Protein AF-A0A5S3TZ46-F1 (afdb_monomer)

Mean predicted aligned error: 7.63 Å

Solvent-accessible surface area (backbone atoms only — not comparable to full-atom values): 4209 Å² total; per-residue (Å²): 115,78,64,82,82,40,50,76,65,53,50,75,78,44,61,97,62,48,56,83,34,82,44,74,47,75,48,74,38,53,59,46,24,38,40,38,31,32,44,73,87,39,78,80,46,76,47,83,41,91,41,36,50,48,61,55,53,52,48,51,46,60,54,59,50,50,60,56,77,76,106

Secondary structure (DSSP, 8-state):
-TTTTTHHHHHTTS-TTTTTSEEEEEEE-SSEEEEEEEETTEEEEEEEEE--HHHHHHHHHHHHTHHHHT-

Radius of gyration: 17.62 Å; Cα contacts (8 Å, |Δi|>4): 84; chains: 1; bounding box: 41×26×46 Å

Structure (mmCIF, N/CA/C/O backbone):
data_AF-A0A5S3TZ46-F1
#
_entry.id   AF-A0A5S3TZ46-F1
#
loop_
_atom_site.group_PDB
_atom_site.id
_atom_site.type_symbol
_atom_site.label_atom_id
_atom_site.label_alt_id
_atom_site.label_comp_id
_atom_site.label_asym_id
_atom_site.label_entity_id
_atom_site.label_seq_id
_atom_site.pdbx_PDB_ins_code
_atom_site.Cartn_x
_atom_site.Cartn_y
_atom_site.Cartn_z
_atom_site.occupancy
_atom_site.B_iso_or_equiv
_atom_site.auth_seq_id
_atom_site.auth_comp_id
_atom_site.auth_asym_id
_atom_site.auth_atom_id
_atom_site.pdbx_PDB_model_num
ATOM 1 N N . TYR A 1 1 ? 1.188 13.503 2.333 1.00 49.41 1 TYR A N 1
ATOM 2 C CA . TYR A 1 1 ? 1.039 12.245 1.578 1.00 49.41 1 TYR A CA 1
ATOM 3 C C . TYR A 1 1 ? -0.362 12.195 0.989 1.00 49.41 1 TYR A C 1
ATOM 5 O O . TYR A 1 1 ? -1.290 12.594 1.677 1.00 49.41 1 TYR A O 1
ATOM 13 N N . ALA A 1 2 ? -0.532 11.763 -0.264 1.00 54.34 2 ALA A N 1
ATOM 14 C CA . ALA A 1 2 ? -1.847 11.735 -0.926 1.00 54.34 2 ALA A CA 1
ATOM 15 C C . ALA A 1 2 ? -2.865 10.809 -0.220 1.00 54.34 2 ALA A C 1
ATOM 17 O O . ALA A 1 2 ? -4.071 11.047 -0.265 1.00 54.34 2 ALA A O 1
ATOM 18 N N . LEU A 1 3 ? -2.367 9.795 0.494 1.00 60.12 3 LEU A N 1
ATOM 19 C CA . LEU A 1 3 ? -3.170 8.811 1.219 1.00 60.12 3 LEU A CA 1
ATOM 20 C C . LEU A 1 3 ? -3.967 9.388 2.398 1.00 60.12 3 LEU A C 1
ATOM 22 O O . LEU A 1 3 ? -5.132 9.038 2.561 1.00 60.12 3 LEU A O 1
ATOM 26 N N . SER A 1 4 ? -3.406 10.319 3.176 1.00 55.59 4 SER A N 1
ATOM 27 C CA . SER A 1 4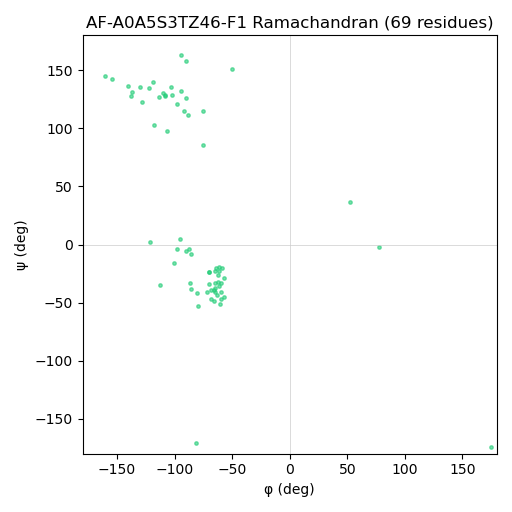 ? -4.082 10.837 4.377 1.00 55.59 4 SER A CA 1
ATOM 28 C C . SER A 1 4 ? -5.298 11.719 4.068 1.00 55.59 4 SER A C 1
ATOM 30 O O . SER A 1 4 ? -6.174 11.856 4.909 1.00 55.59 4 SER A O 1
ATOM 32 N N . GLY A 1 5 ? -5.367 12.320 2.874 1.00 60.06 5 GLY A N 1
ATOM 33 C CA . GLY A 1 5 ? -6.508 13.141 2.441 1.00 60.06 5 GLY A CA 1
ATOM 34 C C . GLY A 1 5 ? -7.610 12.366 1.713 1.00 60.06 5 GLY A C 1
ATOM 35 O O . GLY A 1 5 ? -8.634 12.950 1.379 1.00 60.06 5 GLY A O 1
ATOM 36 N N . SER A 1 6 ? -7.392 11.075 1.445 1.00 68.06 6 SER A N 1
ATOM 37 C CA . SER A 1 6 ? -8.242 10.263 0.560 1.00 68.06 6 SER A CA 1
ATOM 38 C C . SER A 1 6 ? -8.836 9.035 1.257 1.00 68.06 6 SER A C 1
ATOM 40 O O . SER A 1 6 ? -9.519 8.239 0.618 1.00 68.06 6 SER A O 1
ATOM 42 N N . LEU A 1 7 ? -8.571 8.861 2.556 1.00 67.25 7 LEU A N 1
ATOM 43 C CA . LEU A 1 7 ? -8.967 7.679 3.322 1.00 67.25 7 LEU A CA 1
ATOM 44 C C . LEU A 1 7 ? -10.483 7.435 3.267 1.00 67.25 7 LEU A C 1
ATOM 46 O O . LEU A 1 7 ? -10.916 6.324 2.973 1.00 67.25 7 LEU A O 1
ATOM 50 N N . ASP A 1 8 ? -11.271 8.496 3.443 1.00 68.38 8 ASP A N 1
ATOM 51 C CA . ASP A 1 8 ? -12.736 8.444 3.401 1.00 68.38 8 ASP A CA 1
ATOM 52 C C . ASP A 1 8 ? -13.267 7.944 2.051 1.00 68.38 8 ASP A C 1
ATOM 54 O O . ASP A 1 8 ? -14.279 7.248 1.994 1.00 68.38 8 ASP A O 1
ATOM 58 N N . VAL A 1 9 ? -12.562 8.251 0.957 1.00 75.12 9 VAL A N 1
ATOM 59 C CA . VAL A 1 9 ? -12.921 7.789 -0.391 1.00 75.12 9 VAL A CA 1
ATOM 60 C C . VAL A 1 9 ? -12.639 6.297 -0.537 1.00 75.12 9 VAL A C 1
ATOM 62 O O . VAL A 1 9 ? -13.452 5.568 -1.102 1.00 75.12 9 VAL A O 1
ATOM 65 N N . TYR A 1 10 ? -11.515 5.816 -0.004 1.00 74.19 10 TYR A N 1
ATOM 66 C CA . TYR A 1 10 ? -11.178 4.396 -0.062 1.00 74.19 10 TYR A CA 1
ATOM 67 C C . TYR A 1 10 ? -12.083 3.544 0.828 1.00 74.19 10 TYR A C 1
ATOM 69 O O . TYR A 1 10 ? -12.442 2.439 0.427 1.00 74.19 10 TYR A O 1
ATOM 77 N N . CYS A 1 11 ? -12.527 4.068 1.975 1.00 69.62 11 CYS A N 1
ATOM 78 C CA . CYS A 1 11 ? -13.482 3.393 2.855 1.00 69.62 11 CYS A CA 1
ATOM 79 C C . CYS A 1 11 ? -14.801 3.036 2.151 1.00 69.62 11 CYS A C 1
ATOM 81 O O . CYS A 1 11 ? -15.399 2.020 2.489 1.00 69.62 11 CYS A O 1
ATOM 83 N N . LEU A 1 12 ? -15.224 3.793 1.129 1.00 76.12 12 LEU A N 1
ATOM 84 C CA . LEU A 1 12 ? -16.419 3.470 0.330 1.00 76.12 12 LEU A CA 1
ATOM 85 C C . LEU A 1 12 ? -16.288 2.165 -0.469 1.00 76.12 12 LEU A C 1
ATOM 87 O O . LEU 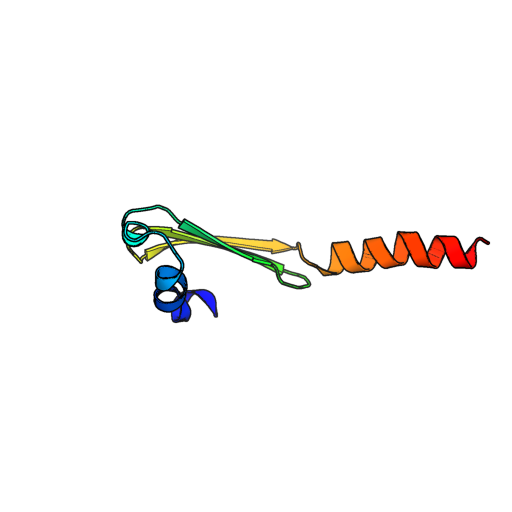A 1 12 ? -17.296 1.574 -0.854 1.00 76.12 12 LEU A O 1
ATOM 91 N N . HIS A 1 13 ? -15.060 1.737 -0.752 1.00 81.94 13 HIS A N 1
ATOM 92 C CA . HIS A 1 13 ? -14.767 0.505 -1.482 1.00 81.94 13 HIS A CA 1
ATOM 93 C C . HIS A 1 13 ? -14.433 -0.670 -0.562 1.00 81.94 13 HIS A C 1
ATOM 95 O O . HIS A 1 13 ? -14.223 -1.784 -1.044 1.00 81.94 13 HIS A O 1
ATOM 101 N N . LEU A 1 14 ? -14.372 -0.433 0.747 1.00 81.00 14 LEU A N 1
ATOM 102 C CA . LEU A 1 14 ? -14.096 -1.456 1.738 1.00 81.00 14 LEU A CA 1
ATOM 103 C C . LEU A 1 14 ? -15.405 -2.026 2.310 1.00 81.00 14 LEU A C 1
ATOM 105 O O . LEU A 1 14 ? -16.475 -1.431 2.155 1.00 81.00 14 LEU A O 1
ATOM 109 N N . PRO A 1 15 ? -15.343 -3.198 2.965 1.00 83.31 15 PRO A N 1
ATOM 110 C CA . PRO A 1 15 ? -16.454 -3.711 3.755 1.00 83.31 15 PRO A CA 1
ATOM 111 C C . PRO A 1 15 ? -16.995 -2.665 4.739 1.00 83.31 15 PRO A C 1
ATOM 113 O O . PRO A 1 15 ? -16.260 -1.804 5.218 1.00 83.31 15 PRO A O 1
ATOM 116 N N . SER A 1 16 ? -18.285 -2.744 5.066 1.00 82.69 16 SER A N 1
ATOM 117 C CA . SER A 1 16 ? -18.955 -1.751 5.921 1.00 82.69 16 SER A CA 1
ATOM 118 C C . SER A 1 16 ? -18.376 -1.642 7.336 1.00 82.69 16 SER A C 1
ATOM 120 O O . SER A 1 16 ? -18.607 -0.646 8.010 1.00 82.69 16 SER A O 1
ATOM 122 N N . ASP A 1 17 ? -17.649 -2.660 7.790 1.00 81.88 17 ASP A N 1
ATOM 123 C CA . ASP A 1 17 ? -16.959 -2.737 9.079 1.00 81.88 17 ASP A CA 1
ATOM 124 C C . ASP A 1 17 ? -15.479 -2.325 9.001 1.00 81.88 17 ASP A C 1
ATOM 126 O O . ASP A 1 17 ? -14.769 -2.387 9.998 1.00 81.88 17 ASP A O 1
ATOM 130 N N . ALA A 1 18 ? -14.991 -1.862 7.846 1.00 76.88 18 ALA A N 1
ATOM 131 C CA . ALA A 1 18 ? -13.573 -1.572 7.639 1.00 76.88 18 ALA A CA 1
ATOM 132 C C . ALA A 1 18 ? -12.997 -0.482 8.549 1.00 76.88 18 ALA A C 1
ATOM 134 O O . ALA A 1 18 ? -11.791 -0.467 8.778 1.00 76.88 18 ALA A O 1
ATOM 135 N N . TYR A 1 19 ? -13.839 0.400 9.089 1.00 74.00 19 TYR A N 1
ATOM 136 C CA . TYR A 1 19 ? -13.418 1.391 10.079 1.00 74.00 19 TYR A CA 1
ATOM 137 C C . TYR A 1 19 ? -12.946 0.744 11.394 1.00 74.00 19 TYR A C 1
ATOM 139 O O . TYR A 1 19 ? -12.004 1.232 12.020 1.00 74.00 19 TYR A O 1
ATOM 147 N N . ASP A 1 20 ? -13.554 -0.384 11.770 1.00 81.62 20 ASP A N 1
ATOM 148 C CA . ASP A 1 20 ? -13.208 -1.154 12.969 1.00 81.62 20 ASP A CA 1
ATOM 149 C C . ASP A 1 20 ? -12.052 -2.140 12.716 1.00 81.62 20 ASP A C 1
ATOM 151 O O . ASP A 1 20 ? -11.520 -2.754 13.646 1.00 81.62 20 ASP A O 1
ATOM 155 N N . LEU A 1 21 ? -11.637 -2.289 11.454 1.00 85.50 21 LEU A N 1
ATOM 156 C CA . LEU A 1 21 ? 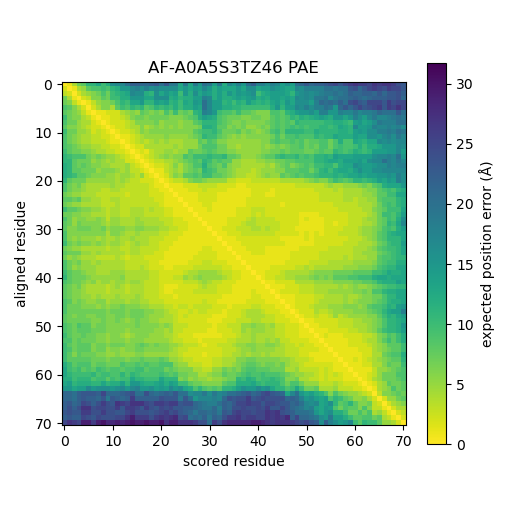-10.527 -3.141 11.054 1.00 85.50 21 LEU A CA 1
ATOM 157 C C . LEU A 1 21 ? -9.200 -2.375 11.066 1.00 85.50 21 LEU A C 1
ATOM 159 O O . LEU A 1 21 ? -9.127 -1.153 10.955 1.00 85.50 21 LEU A O 1
ATOM 163 N N . CYS A 1 22 ? -8.113 -3.135 11.173 1.00 90.19 22 CYS A N 1
ATOM 164 C CA . CYS A 1 22 ? -6.772 -2.632 10.915 1.00 90.19 22 CYS A CA 1
ATOM 165 C C . CYS A 1 22 ? -6.468 -2.818 9.422 1.00 90.19 22 CYS A C 1
ATOM 167 O O . CYS A 1 22 ? -6.361 -3.951 8.948 1.00 90.19 22 CYS A O 1
ATOM 169 N N . VAL A 1 23 ? -6.366 -1.715 8.679 1.00 88.38 23 VAL A N 1
ATOM 170 C CA . VAL A 1 23 ? -6.224 -1.707 7.216 1.00 88.38 23 VAL A CA 1
ATOM 171 C C . VAL A 1 23 ? -4.855 -1.163 6.832 1.00 88.38 23 VAL A C 1
ATOM 173 O O . VAL A 1 23 ? -4.475 -0.066 7.232 1.00 88.38 23 VAL A O 1
ATOM 176 N N . ALA A 1 24 ? -4.117 -1.916 6.019 1.00 91.50 24 ALA A N 1
ATOM 177 C CA . ALA A 1 24 ? -2.866 -1.459 5.428 1.00 91.50 24 ALA A CA 1
ATOM 178 C C . ALA A 1 24 ? -3.102 -0.966 3.996 1.00 91.50 24 ALA A C 1
ATOM 180 O O . ALA A 1 24 ? -3.532 -1.723 3.126 1.00 91.50 24 ALA A O 1
ATOM 181 N N . PHE A 1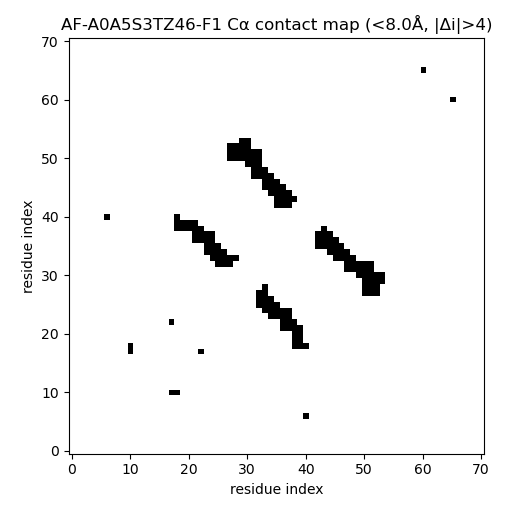 25 ? -2.773 0.295 3.747 1.00 88.62 25 PHE A N 1
ATOM 182 C CA . PHE A 1 25 ? -2.694 0.883 2.419 1.00 88.62 25 PHE A CA 1
ATOM 183 C C . PHE A 1 25 ? -1.280 0.705 1.880 1.00 88.62 25 PHE A C 1
ATOM 185 O O . PHE A 1 25 ? -0.314 1.097 2.535 1.00 88.62 25 PHE A O 1
ATOM 192 N N . VAL A 1 26 ? -1.167 0.125 0.686 1.00 92.06 26 VAL A N 1
ATOM 193 C CA . VAL A 1 26 ? 0.108 -0.080 -0.008 1.00 92.06 26 VAL A CA 1
ATOM 194 C C . VAL A 1 26 ? 0.065 0.699 -1.317 1.00 92.06 26 VAL A C 1
ATOM 196 O O . VAL A 1 26 ? -0.584 0.281 -2.273 1.00 92.06 26 VAL A O 1
ATOM 199 N N . ASP A 1 27 ? 0.730 1.849 -1.343 1.00 90.50 27 ASP A N 1
ATOM 200 C CA . ASP A 1 27 ? 0.923 2.657 -2.546 1.00 90.50 27 ASP A CA 1
ATOM 201 C C . ASP A 1 27 ? 2.241 2.239 -3.202 1.00 90.50 27 ASP A C 1
ATOM 203 O O . ASP A 1 27 ? 3.315 2.367 -2.611 1.00 90.50 27 ASP A O 1
ATOM 207 N N . ILE A 1 28 ? 2.146 1.671 -4.403 1.00 93.81 28 ILE A N 1
ATOM 208 C CA . ILE A 1 28 ? 3.286 1.157 -5.161 1.00 93.81 28 ILE A CA 1
ATOM 209 C C . ILE A 1 28 ? 3.560 2.126 -6.306 1.00 93.81 28 ILE A C 1
ATOM 211 O O . ILE A 1 28 ? 2.927 2.064 -7.361 1.00 93.81 28 ILE A O 1
ATOM 215 N N . GLY A 1 29 ? 4.528 3.013 -6.097 1.00 93.19 29 GLY A N 1
ATOM 216 C CA . GLY A 1 29 ? 5.013 3.919 -7.126 1.00 93.19 29 GLY A CA 1
ATOM 217 C C . GLY A 1 29 ? 6.020 3.266 -8.075 1.00 93.19 29 GLY A C 1
ATOM 218 O O . GLY A 1 29 ? 6.279 2.061 -8.053 1.00 93.19 29 GLY A O 1
ATOM 219 N N . ALA A 1 30 ? 6.636 4.097 -8.915 1.00 95.00 30 ALA A N 1
ATOM 220 C CA . ALA A 1 30 ? 7.708 3.670 -9.813 1.00 95.00 30 ALA A CA 1
ATOM 221 C C . ALA A 1 30 ? 8.990 3.289 -9.044 1.00 95.00 30 ALA A C 1
ATOM 223 O O . ALA A 1 30 ? 9.552 2.220 -9.266 1.00 95.00 30 ALA A O 1
ATOM 224 N N . VAL A 1 31 ? 9.408 4.128 -8.090 1.00 95.19 31 VAL A N 1
ATOM 225 C CA . VAL A 1 31 ? 10.679 3.974 -7.350 1.00 95.19 31 VAL A CA 1
ATOM 226 C C . VAL A 1 31 ? 10.466 3.649 -5.869 1.00 95.19 31 VAL A C 1
ATOM 228 O O . VAL A 1 31 ? 11.270 2.938 -5.265 1.00 95.19 31 VAL A O 1
ATOM 231 N N . LEU A 1 32 ? 9.409 4.205 -5.278 1.00 95.75 32 LEU A N 1
ATOM 232 C CA . LEU A 1 32 ? 9.109 4.101 -3.855 1.00 95.75 32 LEU A CA 1
ATOM 233 C C . LEU A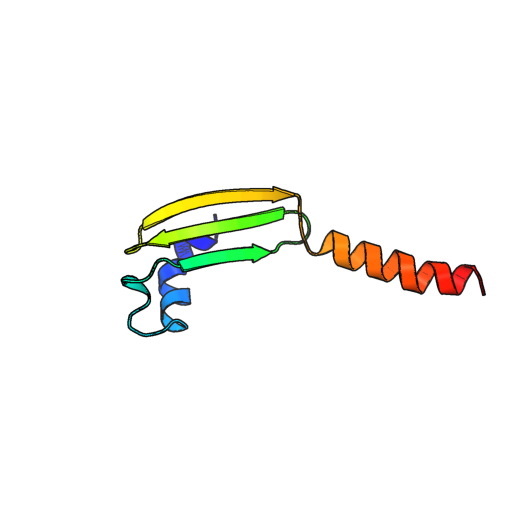 1 32 ? 7.765 3.416 -3.647 1.00 95.75 32 LEU A C 1
ATOM 235 O O . LEU A 1 32 ? 6.791 3.713 -4.341 1.00 95.75 32 LEU A O 1
ATOM 239 N N . MET A 1 33 ? 7.732 2.559 -2.636 1.00 95.06 33 MET A N 1
ATOM 240 C CA . MET A 1 33 ? 6.529 1.964 -2.090 1.00 95.06 33 MET A CA 1
ATOM 241 C C . MET A 1 33 ? 6.290 2.562 -0.708 1.00 95.06 33 MET A C 1
ATOM 243 O O . MET A 1 33 ? 7.198 2.576 0.125 1.00 95.06 33 MET A O 1
ATOM 247 N N . LEU A 1 34 ? 5.065 3.016 -0.464 1.00 93.94 34 LEU A N 1
ATOM 248 C CA . LEU A 1 34 ? 4.609 3.479 0.838 1.00 93.94 34 LEU A CA 1
ATOM 249 C C . LEU A 1 34 ? 3.628 2.469 1.420 1.00 93.94 34 LEU A C 1
ATOM 251 O O . LEU A 1 34 ? 2.623 2.134 0.793 1.00 93.94 34 LEU A O 1
ATOM 255 N N . VAL A 1 35 ? 3.875 2.058 2.658 1.00 93.25 35 VAL A N 1
ATOM 256 C CA . VAL A 1 35 ? 2.892 1.335 3.465 1.00 93.25 35 VAL A CA 1
ATOM 257 C C . VAL A 1 35 ? 2.394 2.256 4.566 1.00 93.25 35 VAL A C 1
ATOM 259 O O . VAL A 1 35 ? 3.197 2.803 5.319 1.00 93.25 35 VAL A O 1
ATOM 262 N N . SER A 1 36 ? 1.078 2.408 4.686 1.00 91.56 36 SER A N 1
ATOM 263 C CA . SER A 1 36 ? 0.434 3.148 5.771 1.00 91.56 36 SER A CA 1
ATOM 264 C C . SER A 1 36 ? -0.649 2.286 6.407 1.00 91.56 36 SER A C 1
ATOM 266 O O . SER A 1 36 ? -1.543 1.804 5.717 1.00 91.56 36 SER A O 1
ATOM 268 N N . VAL A 1 37 ? -0.557 2.052 7.713 1.00 91.25 37 VAL A N 1
ATOM 269 C CA . VAL A 1 37 ? -1.525 1.241 8.460 1.00 91.25 37 VAL A CA 1
ATOM 270 C C . VAL A 1 37 ? -2.444 2.163 9.233 1.00 91.25 37 VAL A C 1
ATOM 272 O O . VAL A 1 37 ? -1.978 3.033 9.972 1.00 91.25 37 VAL A O 1
ATOM 275 N N . VAL A 1 38 ? -3.743 1.946 9.070 1.00 87.38 38 VAL A N 1
ATOM 276 C CA . VAL A 1 38 ? -4.803 2.746 9.668 1.00 87.38 38 VAL A CA 1
ATOM 277 C C . VAL A 1 38 ? -5.709 1.862 10.509 1.00 87.38 38 VAL A C 1
ATOM 279 O O . VAL A 1 38 ? -6.109 0.779 10.085 1.00 87.38 38 VAL A O 1
ATOM 282 N N . GLN A 1 39 ? -6.033 2.340 11.704 1.00 87.44 39 GLN A N 1
ATOM 283 C CA . GLN A 1 39 ? -6.983 1.715 12.613 1.00 87.44 39 GLN A CA 1
ATOM 284 C C . GLN A 1 39 ? -7.866 2.807 13.215 1.00 87.44 39 GLN A C 1
ATOM 286 O O . GLN A 1 39 ? -7.346 3.824 13.669 1.00 87.44 39 GLN A O 1
ATOM 291 N N . ALA A 1 40 ? -9.190 2.619 13.194 1.00 85.88 40 ALA A N 1
ATOM 292 C CA . ALA A 1 40 ? -10.154 3.604 13.698 1.00 85.88 40 ALA A CA 1
ATOM 293 C C . ALA A 1 40 ? -9.958 5.021 13.105 1.00 85.88 40 ALA A C 1
ATOM 295 O O . ALA A 1 40 ? -10.104 6.033 13.787 1.00 85.88 40 ALA A O 1
ATOM 296 N N . GLY A 1 41 ? -9.587 5.101 11.822 1.00 78.19 41 GLY A N 1
ATOM 297 C CA . GLY A 1 41 ? -9.335 6.365 11.118 1.00 78.19 41 GLY A CA 1
ATOM 298 C C . GLY A 1 41 ? -7.992 7.037 11.432 1.00 78.19 41 GLY A C 1
ATOM 299 O O . GLY A 1 41 ? -7.667 8.049 10.813 1.00 78.19 41 GLY A O 1
ATOM 300 N N . GLU A 1 42 ? -7.179 6.476 12.329 1.00 84.06 42 GLU A N 1
ATOM 301 C CA . GLU A 1 42 ? -5.861 7.006 12.672 1.00 84.06 42 GLU A CA 1
ATOM 302 C C . GLU A 1 42 ? -4.743 6.196 12.017 1.00 84.06 42 GLU A C 1
ATOM 304 O O . GLU A 1 42 ? -4.743 4.965 12.033 1.00 84.06 42 GLU A O 1
ATOM 309 N N . THR A 1 43 ? -3.754 6.886 11.444 1.00 87.88 43 THR A N 1
ATOM 310 C CA . THR A 1 43 ? -2.541 6.229 10.943 1.00 87.88 43 THR A CA 1
ATOM 311 C C . THR A 1 43 ? -1.643 5.848 12.115 1.00 87.88 43 THR A C 1
ATOM 313 O O . THR A 1 43 ? -1.104 6.720 12.792 1.00 87.88 43 THR A O 1
ATOM 316 N N . ILE A 1 44 ? -1.448 4.549 12.322 1.00 93.12 44 ILE A N 1
ATOM 317 C CA . ILE A 1 44 ? -0.652 3.999 13.430 1.00 93.12 44 ILE A CA 1
ATOM 318 C C .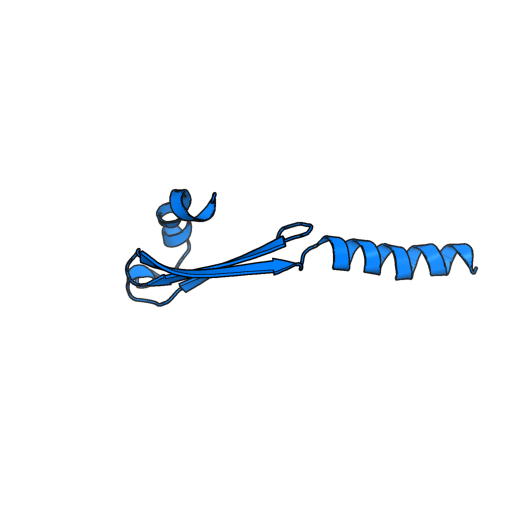 ILE A 1 44 ? 0.757 3.578 13.001 1.00 93.12 44 ILE A C 1
ATOM 320 O O . ILE A 1 44 ? 1.630 3.378 13.844 1.00 93.12 44 ILE A O 1
ATOM 324 N N . TYR A 1 45 ? 0.998 3.437 11.695 1.00 93.94 45 TYR A N 1
ATOM 325 C CA . TYR A 1 45 ? 2.304 3.065 11.158 1.00 93.94 45 TYR A CA 1
ATOM 326 C C . TYR A 1 45 ? 2.486 3.568 9.728 1.00 93.94 45 TYR A C 1
ATOM 328 O O . TYR A 1 45 ? 1.555 3.506 8.925 1.00 93.94 45 TYR A O 1
ATOM 336 N N . THR A 1 46 ? 3.707 3.998 9.405 1.00 92.44 46 THR A N 1
ATOM 337 C CA . THR A 1 46 ? 4.105 4.372 8.047 1.00 92.44 46 THR A CA 1
ATOM 338 C C . THR A 1 46 ? 5.521 3.879 7.765 1.00 92.44 46 THR A C 1
ATOM 340 O O . THR A 1 46 ? 6.407 4.031 8.608 1.00 92.44 46 THR A O 1
ATOM 343 N N . LEU A 1 47 ? 5.735 3.309 6.580 1.00 94.50 47 LEU A N 1
ATOM 344 C CA . LEU A 1 47 ? 7.030 2.828 6.103 1.00 94.50 47 LEU A CA 1
ATOM 345 C C . LEU A 1 47 ? 7.235 3.214 4.639 1.00 94.50 47 LEU A C 1
ATOM 347 O O . LEU A 1 47 ? 6.414 2.866 3.790 1.00 94.50 47 LEU A O 1
ATOM 351 N N . ASP A 1 48 ? 8.374 3.840 4.357 1.00 95.06 48 ASP A N 1
ATOM 352 C CA . ASP A 1 48 ? 8.878 4.039 3.000 1.00 95.06 48 ASP A CA 1
ATOM 353 C C . ASP A 1 48 ? 9.861 2.911 2.655 1.00 95.06 48 ASP A C 1
ATOM 355 O O . ASP A 1 48 ? 10.774 2.609 3.430 1.00 95.06 48 ASP A O 1
ATOM 359 N N . HIS A 1 49 ? 9.712 2.301 1.480 1.00 94.81 49 HIS A N 1
ATOM 360 C CA . HIS A 1 49 ? 10.637 1.290 0.976 1.00 94.81 49 HIS A CA 1
ATOM 361 C C . HIS A 1 49 ? 11.069 1.618 -0.456 1.00 94.81 49 HIS A C 1
ATOM 363 O O . HIS A 1 49 ? 10.243 1.943 -1.308 1.00 94.81 49 HIS A O 1
ATOM 369 N N . VAL A 1 50 ? 12.370 1.493 -0.741 1.00 94.94 50 VAL A N 1
ATOM 370 C CA . VAL A 1 50 ? 12.918 1.646 -2.099 1.00 94.94 50 VAL A CA 1
ATOM 371 C C . VAL A 1 50 ? 12.591 0.388 -2.901 1.00 94.94 50 VAL A C 1
ATOM 373 O O . VAL A 1 50 ? 13.336 -0.591 -2.917 1.00 94.94 50 VAL A O 1
ATOM 376 N N . PHE A 1 51 ? 11.400 0.385 -3.482 1.00 92.38 51 PHE A N 1
ATOM 377 C CA . PHE A 1 51 ? 10.828 -0.681 -4.291 1.00 92.38 51 PHE A CA 1
ATOM 378 C C . PHE A 1 51 ? 9.699 -0.089 -5.132 1.00 92.38 51 PHE A C 1
ATOM 380 O O . PHE A 1 51 ? 8.975 0.783 -4.657 1.00 92.38 51 PHE A O 1
ATOM 387 N N . GLY A 1 52 ? 9.522 -0.573 -6.357 1.00 94.50 52 GLY A N 1
ATOM 388 C CA . GLY A 1 52 ? 8.456 -0.080 -7.217 1.00 94.50 52 GLY A CA 1
ATOM 389 C C . GLY A 1 52 ? 8.485 -0.649 -8.629 1.00 94.50 52 GLY A C 1
ATOM 390 O O . GLY A 1 52 ? 9.276 -1.536 -8.965 1.00 94.50 52 GLY A O 1
ATOM 391 N N . GLY A 1 53 ? 7.601 -0.124 -9.474 1.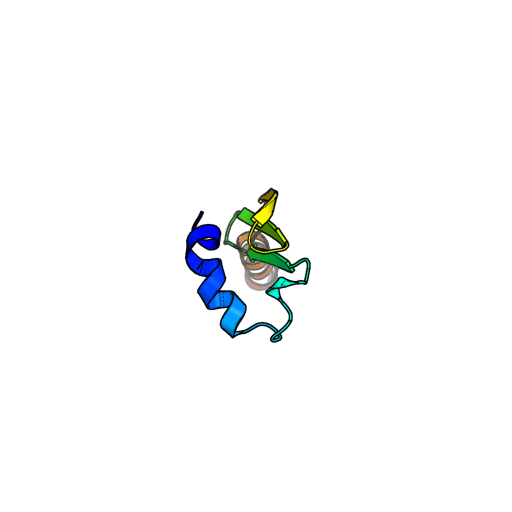00 95.75 53 GLY A N 1
ATOM 392 C CA . GLY A 1 53 ? 7.408 -0.576 -10.854 1.00 95.75 53 GLY A CA 1
ATOM 393 C C . GLY A 1 53 ? 8.647 -0.491 -11.754 1.00 95.75 53 GLY A C 1
ATOM 394 O O . GLY A 1 53 ? 8.723 -1.220 -12.746 1.00 95.75 53 GLY A O 1
ATOM 395 N N . ASP A 1 54 ? 9.648 0.322 -11.414 1.00 95.00 54 ASP A N 1
ATOM 396 C CA . ASP A 1 54 ? 10.903 0.414 -12.170 1.00 95.00 54 ASP A CA 1
ATOM 397 C C . ASP A 1 54 ? 11.649 -0.916 -12.183 1.00 95.00 54 ASP A C 1
ATOM 399 O O . ASP A 1 54 ? 12.231 -1.295 -13.196 1.00 95.00 54 ASP A O 1
ATOM 403 N N . GLN A 1 55 ? 11.600 -1.676 -11.089 1.00 90.94 55 GLN A N 1
ATOM 404 C CA . GLN A 1 55 ? 12.240 -2.990 -11.024 1.00 90.94 55 GLN A CA 1
ATOM 405 C C . GLN A 1 55 ? 11.587 -3.968 -12.001 1.00 90.94 55 GLN A C 1
ATOM 407 O O . GLN A 1 55 ? 12.293 -4.708 -12.687 1.00 90.94 55 GLN A O 1
ATOM 412 N N . TYR A 1 56 ? 10.257 -3.938 -12.116 1.00 91.62 56 TYR A N 1
ATOM 413 C CA . TYR A 1 56 ? 9.532 -4.735 -13.102 1.00 91.62 56 TYR A CA 1
ATOM 414 C C . TYR A 1 56 ? 9.856 -4.283 -14.530 1.00 91.62 56 TYR A C 1
ATOM 416 O O . TYR A 1 56 ? 10.218 -5.106 -15.368 1.00 91.62 56 TYR A O 1
ATOM 424 N N . THR A 1 57 ? 9.801 -2.977 -14.793 1.00 91.38 57 THR A N 1
ATOM 425 C CA . THR A 1 57 ? 10.082 -2.392 -16.113 1.00 91.38 57 THR A CA 1
ATOM 426 C 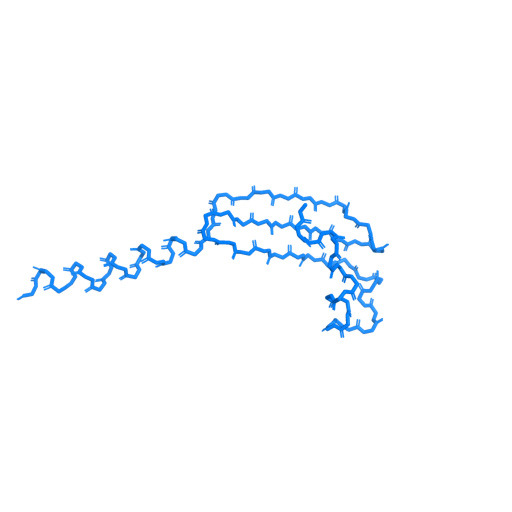C . THR A 1 57 ? 11.500 -2.717 -16.584 1.00 91.38 57 THR A C 1
ATOM 428 O O . THR A 1 57 ? 11.697 -3.197 -17.700 1.00 91.38 57 THR A O 1
ATOM 431 N N . ASN A 1 58 ? 12.492 -2.552 -15.710 1.00 88.81 58 ASN A N 1
ATOM 432 C CA . ASN A 1 58 ? 13.884 -2.888 -16.003 1.00 88.81 58 ASN A CA 1
ATOM 433 C C . ASN A 1 58 ? 14.071 -4.391 -16.222 1.00 88.81 58 ASN A C 1
ATOM 435 O O . ASN A 1 58 ? 14.834 -4.787 -17.099 1.00 88.81 58 ASN A O 1
ATOM 439 N N . SER A 1 59 ? 13.353 -5.229 -15.469 1.00 88.44 59 SER A N 1
ATOM 440 C CA . SER A 1 59 ? 13.392 -6.688 -15.639 1.00 88.44 59 SER A CA 1
ATOM 441 C C . SER A 1 59 ? 12.764 -7.128 -16.964 1.00 88.44 59 SER A C 1
ATOM 443 O O . SER A 1 59 ? 13.312 -8.000 -17.634 1.00 88.44 59 SER A O 1
ATOM 445 N N . PHE A 1 60 ? 11.664 -6.497 -17.386 1.00 88.81 60 PHE A N 1
ATOM 446 C CA . PHE A 1 60 ? 11.046 -6.726 -18.694 1.00 88.81 60 PHE A CA 1
ATOM 447 C C . PHE A 1 60 ? 12.019 -6.391 -19.829 1.00 88.81 60 PHE A C 1
ATOM 449 O O . PHE A 1 60 ? 12.271 -7.230 -20.693 1.00 88.81 60 PHE A O 1
ATOM 456 N N . PHE A 1 61 ? 12.621 -5.198 -19.806 1.00 84.19 61 PHE A N 1
ATOM 457 C CA . PHE A 1 61 ? 13.593 -4.804 -20.825 1.00 84.19 61 PHE A CA 1
ATOM 458 C C . PHE A 1 61 ? 14.839 -5.694 -20.817 1.00 84.19 61 PHE A C 1
ATOM 460 O O . PHE A 1 61 ? 15.279 -6.139 -21.875 1.00 84.19 61 PHE A O 1
ATOM 467 N N . ALA A 1 62 ? 15.381 -6.010 -19.639 1.00 83.00 62 ALA A N 1
ATOM 468 C CA . ALA A 1 62 ? 16.550 -6.873 -19.517 1.00 83.00 62 ALA A CA 1
ATOM 469 C C . ALA A 1 62 ? 16.304 -8.290 -20.044 1.00 83.00 62 ALA A C 1
ATOM 471 O O . ALA A 1 62 ? 17.238 -8.896 -20.555 1.00 83.00 62 ALA A O 1
ATOM 472 N N . TYR A 1 63 ? 15.083 -8.814 -19.923 1.00 80.56 63 TYR A N 1
ATOM 473 C CA . TYR A 1 63 ? 14.738 -10.134 -20.440 1.00 80.56 63 TYR A CA 1
ATOM 474 C C . TYR A 1 63 ? 14.474 -10.095 -21.948 1.00 80.56 63 TYR A C 1
ATOM 476 O O . TYR A 1 63 ? 15.106 -10.823 -22.698 1.00 80.56 63 TYR A O 1
ATOM 484 N N . TYR A 1 64 ? 13.586 -9.218 -22.421 1.00 78.94 64 TYR A N 1
ATOM 485 C CA . TYR A 1 64 ? 13.112 -9.277 -23.808 1.00 78.94 64 TYR A CA 1
ATOM 486 C C . TYR A 1 64 ? 13.989 -8.528 -24.815 1.00 78.94 64 TYR A C 1
ATOM 488 O O . TYR A 1 64 ? 14.093 -8.973 -25.954 1.00 78.94 64 TYR A O 1
ATOM 496 N N . ILE A 1 65 ? 14.627 -7.416 -24.431 1.00 64.31 65 ILE A N 1
ATOM 497 C CA . ILE A 1 65 ? 15.483 -6.661 -25.362 1.00 64.31 65 ILE A CA 1
ATOM 498 C C . ILE A 1 65 ? 16.861 -7.309 -25.483 1.00 64.31 65 ILE A C 1
ATOM 500 O O . ILE A 1 65 ? 17.344 -7.467 -26.599 1.00 64.31 65 ILE A O 1
ATOM 504 N N . LYS A 1 66 ? 17.465 -7.780 -24.379 1.00 59.69 66 LYS A N 1
ATOM 505 C CA . LYS A 1 66 ? 18.726 -8.539 -24.484 1.00 59.69 66 LYS A CA 1
ATOM 506 C C . LYS A 1 66 ? 18.571 -9.805 -25.322 1.00 59.69 66 LYS A C 1
ATOM 508 O O . LYS A 1 66 ? 19.439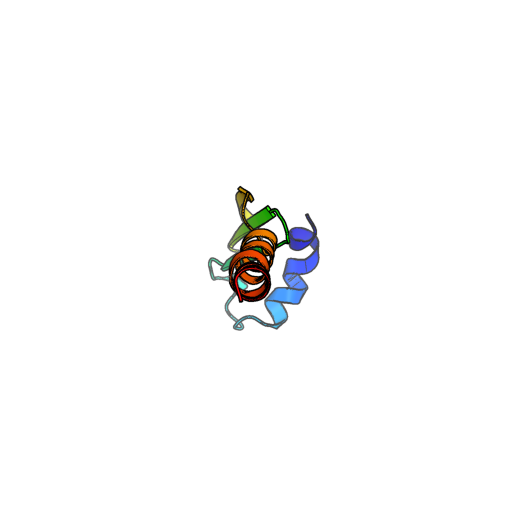 -10.090 -26.132 1.00 59.69 66 LYS A O 1
ATOM 513 N N . SER A 1 67 ? 17.463 -10.535 -25.173 1.00 56.94 67 SER A N 1
ATOM 514 C CA . SER A 1 67 ? 17.202 -11.718 -26.000 1.00 56.94 67 SER A CA 1
ATOM 515 C C . SER A 1 67 ? 17.022 -11.409 -27.490 1.00 56.94 67 SER A C 1
ATOM 517 O O . SER A 1 67 ? 17.163 -12.325 -28.291 1.00 56.94 67 SER A O 1
ATOM 519 N N . PHE A 1 68 ? 16.708 -10.164 -27.870 1.00 55.16 68 PHE A N 1
ATOM 520 C CA . PHE A 1 68 ? 16.628 -9.750 -29.274 1.00 55.16 68 PHE A CA 1
ATOM 521 C C . PHE A 1 68 ? 17.992 -9.324 -29.830 1.00 55.16 68 PHE A C 1
ATOM 523 O O . PHE A 1 68 ? 18.301 -9.657 -30.964 1.00 55.16 68 PHE A O 1
ATOM 530 N N . ASP A 1 69 ? 18.817 -8.637 -29.034 1.00 58.62 69 ASP A N 1
ATOM 531 C CA . ASP A 1 69 ? 20.178 -8.249 -29.442 1.00 58.62 69 ASP A CA 1
ATOM 532 C C . ASP A 1 69 ? 21.144 -9.450 -29.541 1.00 58.62 69 ASP A C 1
ATOM 534 O O . ASP A 1 69 ? 22.151 -9.377 -30.244 1.00 58.62 69 ASP A O 1
ATOM 538 N N . GLU A 1 70 ? 20.864 -10.550 -28.833 1.00 57.22 70 GLU A N 1
ATOM 539 C CA . GLU A 1 70 ? 21.650 -11.794 -28.884 1.00 57.22 70 GLU A CA 1
ATOM 540 C C . GLU A 1 70 ? 21.208 -12.780 -29.995 1.00 57.22 70 GLU A C 1
ATOM 542 O O . GLU A 1 70 ? 21.855 -13.819 -30.159 1.00 57.22 70 GLU A O 1
ATOM 547 N N . ALA A 1 71 ? 20.140 -12.481 -30.751 1.00 51.16 71 ALA A N 1
ATOM 548 C CA . ALA A 1 71 ? 19.581 -13.322 -31.824 1.00 51.16 71 ALA A CA 1
ATOM 549 C C . ALA A 1 71 ? 19.949 -12.819 -33.231 1.00 51.16 71 ALA A C 1
ATOM 551 O O . ALA A 1 71 ? 20.194 -13.683 -34.108 1.00 51.16 71 ALA A O 1
#

Sequence (71 aa):
YALSGSLDVYCLHLPSDAYDLCVAFVDIGAVLMLVSVVQAGETIYTLDHVFGGDQYTNSFFAYYIKSFDEA

Nearest PDB structures (foldseek):
  5eox-assembly1_B  TM=8.725E-01  e=1.143E-04  Pseudomonas aeruginosa PAO1
  5eou-assembly2_B  TM=8.852E-01  e=1.578E-04  Pseudomonas aeruginosa PAO1
  5eoy-assembly1_B  TM=8.780E-01  e=1.916E-04  Pseudomonas aeruginosa PAO1
  5eoy-assembly1_A  TM=8.683E-01  e=3.427E-04  Pseudomonas aeruginosa PAO1
  5eq6-assembly1_B  TM=8.507E-01  e=4.160E-04  Pseudomonas aeruginosa PAO1

Foldseek 3Di:
DVCLVCVVVVCVVDPPCCLQDWDWDWDAAAQKIWIWIDHNSDTPDIDIDRDHCVVVVVVVCVPPVVVVVVD

pLDDT: mean 81.74, std 13.41, range [49.41, 95.75]